Protein AF-A0A954WNV8-F1 (afdb_monomer_lite)

Sequence (172 aa):
MHAGDPATAVSLPPCATYYAPLLNPFADARVQQSAGKRLTVVLVRSASLLWALVVSTSFAVLIRHQRIVESSTRIVEGLTEIQDIADQTSLLALNATIEAARAGEAGRGFSIVASEVKELARRSNDAAAKISQLIDESPERVREGRIPAPKPENSSAASPKPWKQFRFKLRK

Structure (mmCIF, N/CA/C/O backbone):
data_AF-A0A954WNV8-F1
#
_entry.id   AF-A0A954WNV8-F1
#
loop_
_atom_site.group_PDB
_atom_site.id
_atom_site.type_symbol
_atom_site.label_atom_id
_atom_site.label_alt_id
_atom_site.label_comp_id
_atom_site.label_asym_id
_atom_site.label_entity_id
_atom_site.label_seq_id
_atom_site.pdbx_PDB_ins_code
_atom_site.Cartn_x
_atom_site.Cartn_y
_atom_site.Cartn_z
_atom_site.occupancy
_atom_site.B_iso_or_equiv
_atom_site.auth_seq_id
_atom_site.auth_comp_id
_atom_site.auth_asym_id
_atom_site.auth_atom_id
_atom_site.pdbx_PDB_model_num
ATOM 1 N N . MET A 1 1 ? 54.544 -8.701 0.290 1.00 39.47 1 MET A N 1
ATOM 2 C CA . MET A 1 1 ? 53.983 -7.834 -0.770 1.00 39.47 1 MET A CA 1
ATOM 3 C C . MET A 1 1 ? 53.203 -8.744 -1.702 1.00 39.47 1 MET A C 1
ATOM 5 O O . MET A 1 1 ? 53.810 -9.451 -2.493 1.00 39.47 1 MET A O 1
ATOM 9 N N . HIS A 1 2 ? 51.899 -8.873 -1.452 1.00 32.09 2 HIS A N 1
ATOM 10 C CA . HIS A 1 2 ? 51.043 -9.876 -2.084 1.00 32.09 2 HIS A CA 1
ATOM 11 C C . HIS A 1 2 ? 50.674 -9.480 -3.515 1.00 32.09 2 HIS A C 1
ATOM 13 O O . HIS A 1 2 ? 50.322 -8.331 -3.775 1.00 32.09 2 HIS A O 1
ATOM 19 N N . ALA A 1 3 ? 50.758 -10.465 -4.407 1.00 38.88 3 ALA A N 1
ATOM 20 C CA . ALA A 1 3 ? 50.150 -10.461 -5.726 1.00 38.88 3 ALA A CA 1
ATOM 21 C C . ALA A 1 3 ? 48.634 -10.227 -5.602 1.00 38.88 3 ALA A C 1
ATOM 23 O O . ALA A 1 3 ? 47.986 -10.855 -4.768 1.00 38.88 3 ALA A O 1
ATOM 24 N N . GLY A 1 4 ? 48.092 -9.300 -6.394 1.00 34.84 4 GLY A N 1
ATOM 25 C CA . GLY A 1 4 ? 46.653 -9.058 -6.500 1.00 34.84 4 GLY A CA 1
ATOM 26 C C . GLY A 1 4 ? 46.054 -9.925 -7.603 1.00 34.84 4 GLY A C 1
ATOM 27 O O . GLY A 1 4 ? 46.496 -9.847 -8.749 1.00 34.84 4 GLY A O 1
ATOM 28 N N . ASP A 1 5 ? 45.085 -10.755 -7.226 1.00 37.31 5 ASP A N 1
ATOM 29 C CA . ASP A 1 5 ? 44.419 -11.762 -8.054 1.00 37.31 5 ASP A CA 1
ATOM 30 C C . ASP A 1 5 ? 43.680 -11.214 -9.297 1.00 37.31 5 ASP A C 1
ATOM 32 O O . ASP A 1 5 ? 43.150 -10.097 -9.285 1.00 37.31 5 ASP A O 1
ATOM 36 N N . PRO A 1 6 ? 43.550 -12.033 -10.361 1.00 44.66 6 PRO A N 1
ATOM 37 C CA . PRO A 1 6 ? 42.786 -11.724 -11.563 1.00 44.66 6 PRO A CA 1
ATOM 38 C C . PRO A 1 6 ? 41.299 -12.071 -11.370 1.00 44.66 6 PRO A C 1
ATOM 40 O O . PRO A 1 6 ? 40.838 -13.120 -11.809 1.00 44.66 6 PRO A O 1
ATOM 43 N N . ALA A 1 7 ? 40.515 -11.212 -10.716 1.0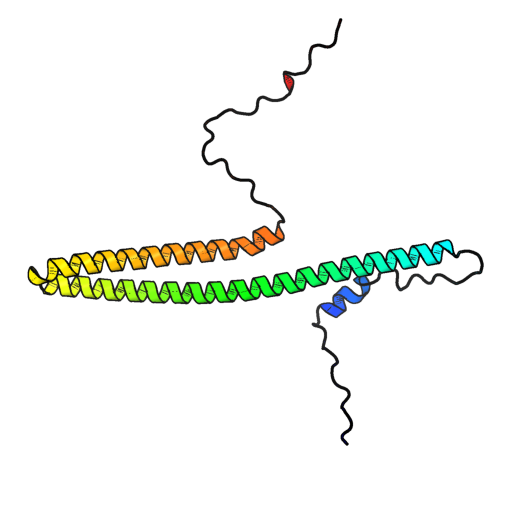0 42.69 7 ALA A N 1
ATOM 44 C CA . ALA A 1 7 ? 39.071 -11.446 -10.599 1.00 42.69 7 ALA A CA 1
ATOM 45 C C . ALA A 1 7 ? 38.262 -10.160 -10.391 1.00 42.69 7 ALA A C 1
ATOM 47 O O . ALA A 1 7 ? 37.951 -9.776 -9.273 1.00 42.69 7 ALA A O 1
ATOM 48 N N . THR A 1 8 ? 37.850 -9.523 -11.486 1.00 40.38 8 THR A N 1
ATOM 49 C CA . THR A 1 8 ? 36.568 -8.790 -11.561 1.00 40.38 8 THR A CA 1
ATOM 50 C C . THR A 1 8 ? 36.026 -8.874 -12.990 1.00 40.38 8 THR A C 1
ATOM 52 O O . THR A 1 8 ? 35.705 -7.886 -13.644 1.00 40.38 8 THR A O 1
ATOM 55 N N . ALA A 1 9 ? 35.911 -10.103 -13.500 1.00 33.03 9 ALA A N 1
ATOM 56 C CA . ALA A 1 9 ? 34.971 -10.381 -14.575 1.00 33.03 9 ALA A CA 1
ATOM 57 C C . ALA A 1 9 ? 33.564 -10.230 -13.982 1.00 33.03 9 ALA A C 1
ATOM 59 O O . ALA A 1 9 ? 33.044 -11.142 -13.342 1.00 33.03 9 ALA A O 1
ATOM 60 N N . VAL A 1 10 ? 32.972 -9.045 -14.130 1.00 40.44 10 VAL A N 1
ATOM 61 C CA . VAL A 1 10 ? 31.543 -8.844 -13.889 1.00 40.44 10 VAL A CA 1
ATOM 62 C C . VAL A 1 10 ? 30.824 -9.770 -14.863 1.00 40.44 10 VAL A C 1
ATOM 64 O O . VAL A 1 10 ? 30.774 -9.500 -16.062 1.00 40.44 10 VAL A O 1
ATOM 67 N N . SER A 1 11 ? 30.342 -10.903 -14.353 1.00 38.19 11 SER A N 1
ATOM 68 C CA . SER A 1 11 ? 29.485 -11.828 -15.084 1.00 38.19 11 SER A CA 1
ATOM 69 C C . SER A 1 11 ? 28.273 -11.047 -15.576 1.00 38.19 11 SER A C 1
ATOM 71 O O . SER A 1 11 ? 27.370 -10.724 -14.805 1.00 38.19 11 SER A O 1
ATOM 73 N N . LEU A 1 12 ? 28.285 -10.701 -16.861 1.00 46.06 12 LEU A N 1
ATOM 74 C CA . LEU A 1 12 ? 27.166 -10.062 -17.529 1.00 46.06 12 LEU A CA 1
ATOM 75 C C . LEU A 1 12 ? 25.936 -10.979 -17.411 1.00 46.06 12 LEU A C 1
ATOM 77 O O . LEU A 1 12 ? 26.072 -12.196 -17.559 1.00 46.06 12 LEU A O 1
ATOM 81 N N . PRO A 1 13 ? 24.737 -10.434 -17.142 1.00 41.72 13 PRO A N 1
ATOM 82 C CA . PRO A 1 13 ? 23.528 -11.244 -17.101 1.00 41.72 13 PRO A CA 1
ATOM 83 C C . PRO A 1 13 ? 23.330 -11.943 -18.461 1.00 41.72 13 PRO A C 1
ATOM 85 O O . PRO A 1 13 ? 23.665 -11.355 -19.491 1.00 41.72 13 PRO A O 1
ATOM 88 N N . PRO A 1 14 ? 22.763 -13.164 -18.514 1.00 47.94 14 PRO A N 1
ATOM 89 C CA . PRO A 1 14 ? 22.619 -13.956 -19.747 1.00 47.94 14 PRO A CA 1
ATOM 90 C C . PRO A 1 14 ? 21.765 -13.285 -20.840 1.00 47.94 14 PRO A C 1
ATOM 92 O O . PRO A 1 14 ? 21.731 -13.746 -21.976 1.00 47.94 14 PRO A O 1
ATOM 95 N N . CYS A 1 15 ? 21.101 -12.167 -20.532 1.00 42.84 15 CYS A N 1
ATOM 96 C CA . CYS A 1 15 ? 20.450 -11.314 -21.521 1.00 42.84 15 CYS A CA 1
ATOM 97 C C . CYS A 1 15 ? 21.425 -10.400 -22.291 1.00 42.84 15 CYS A C 1
ATOM 99 O O . CYS A 1 15 ? 21.097 -9.976 -23.394 1.00 42.84 15 CYS A O 1
ATOM 101 N N . ALA A 1 16 ? 22.625 -10.110 -21.779 1.00 41.47 16 ALA A N 1
ATOM 102 C CA . ALA A 1 16 ? 23.605 -9.233 -22.427 1.00 41.47 16 ALA A CA 1
ATOM 103 C C . ALA A 1 16 ? 24.231 -9.859 -23.688 1.00 41.47 16 ALA A C 1
ATOM 105 O O . ALA A 1 16 ? 24.503 -9.152 -24.658 1.00 41.47 16 ALA A O 1
ATOM 106 N N . THR A 1 17 ? 24.398 -11.185 -23.715 1.00 47.72 17 THR A N 1
ATOM 107 C CA . THR A 1 17 ? 24.857 -11.941 -24.895 1.00 47.72 17 THR A CA 1
ATOM 108 C C . THR A 1 17 ? 23.854 -11.896 -26.048 1.00 47.72 17 THR A C 1
ATOM 110 O O . THR A 1 17 ? 24.263 -11.967 -27.204 1.00 47.72 17 THR A O 1
ATOM 113 N N . TYR A 1 18 ? 22.562 -11.695 -25.765 1.00 49.00 18 TYR A N 1
ATOM 114 C CA . TYR A 1 18 ? 21.519 -11.574 -26.789 1.00 49.00 18 TYR A CA 1
ATOM 115 C C . TYR A 1 18 ? 21.585 -10.239 -27.559 1.00 49.00 18 TYR A C 1
ATOM 117 O O . TYR A 1 18 ? 21.236 -10.182 -28.735 1.00 49.00 18 TYR A O 1
ATOM 125 N N . TYR A 1 19 ? 22.096 -9.170 -26.937 1.00 49.12 19 TYR A N 1
ATOM 126 C CA . TYR A 1 19 ? 22.216 -7.841 -27.559 1.00 49.12 19 TYR A CA 1
ATOM 127 C C . TYR A 1 19 ? 23.583 -7.571 -28.207 1.00 49.12 19 TYR A C 1
ATOM 129 O O . TYR A 1 19 ? 23.765 -6.515 -28.812 1.00 49.12 19 TYR A O 1
ATOM 137 N N . ALA A 1 20 ? 24.541 -8.502 -28.134 1.00 50.38 20 ALA A N 1
ATOM 138 C CA . ALA A 1 20 ? 25.882 -8.315 -28.697 1.00 50.38 20 ALA A CA 1
ATOM 139 C C . ALA A 1 20 ? 25.895 -7.934 -30.201 1.00 50.38 20 ALA A C 1
ATOM 141 O O . ALA A 1 20 ? 26.626 -7.007 -30.553 1.00 50.38 20 ALA A O 1
ATOM 142 N N . PRO A 1 21 ? 25.054 -8.521 -31.084 1.00 49.44 21 PRO A N 1
ATOM 143 C CA . PRO A 1 21 ? 24.983 -8.113 -32.495 1.00 49.44 21 PRO A CA 1
ATOM 144 C C . PRO A 1 21 ? 24.333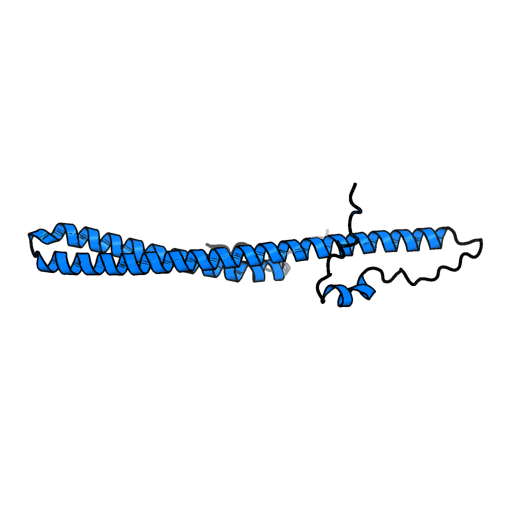 -6.733 -32.698 1.00 49.44 21 PRO A C 1
ATOM 146 O O . PRO A 1 21 ? 24.585 -6.062 -33.695 1.00 49.44 21 PRO A O 1
ATOM 149 N N . LEU A 1 22 ? 23.503 -6.293 -31.746 1.00 52.91 22 LEU A N 1
ATOM 150 C CA . LEU A 1 22 ? 22.836 -4.988 -31.756 1.00 52.91 22 LEU A CA 1
ATOM 151 C C . LEU A 1 22 ? 23.712 -3.877 -31.164 1.00 52.91 22 LEU A C 1
ATOM 153 O O . LEU A 1 22 ? 23.387 -2.705 -31.319 1.00 52.91 22 LEU A O 1
ATOM 157 N N . LEU A 1 23 ? 24.821 -4.198 -30.493 1.00 61.62 23 LEU A N 1
ATOM 158 C CA . LEU A 1 23 ? 25.666 -3.185 -29.859 1.00 61.62 23 LEU A CA 1
ATOM 159 C C . LEU A 1 23 ? 26.478 -2.362 -30.868 1.00 61.62 23 LEU A C 1
ATOM 161 O O . LEU A 1 23 ? 26.760 -1.198 -30.595 1.00 61.62 23 LEU A O 1
ATOM 165 N N . ASN A 1 24 ? 26.848 -2.932 -32.023 1.00 59.16 24 ASN A N 1
ATOM 166 C CA . ASN A 1 24 ? 27.527 -2.199 -33.095 1.00 59.16 24 ASN A CA 1
ATOM 167 C C . ASN A 1 24 ? 27.346 -2.883 -34.471 1.00 59.16 24 ASN A C 1
ATOM 169 O O . ASN A 1 24 ? 28.239 -3.607 -34.916 1.00 59.16 24 ASN A O 1
ATOM 173 N N . PRO A 1 25 ? 26.239 -2.626 -35.194 1.00 63.56 25 PRO A N 1
ATOM 174 C CA . PRO A 1 25 ? 25.981 -3.207 -36.517 1.00 63.56 25 PRO A CA 1
ATOM 175 C C . PRO A 1 25 ? 26.979 -2.732 -37.590 1.00 63.56 25 PRO A C 1
ATOM 177 O O . PRO A 1 25 ? 27.027 -3.285 -38.684 1.00 63.56 25 PRO A O 1
ATOM 180 N N . PHE A 1 26 ? 27.796 -1.720 -37.278 1.00 62.84 26 PHE A N 1
ATOM 181 C CA . PHE A 1 26 ? 28.846 -1.192 -38.147 1.00 62.84 26 PHE A CA 1
ATOM 182 C C . PHE A 1 26 ? 30.246 -1.732 -37.804 1.00 62.84 26 PHE A C 1
ATOM 184 O O . PHE A 1 26 ? 31.207 -1.357 -38.473 1.00 62.84 26 PHE A O 1
ATOM 191 N N . ALA A 1 27 ? 30.390 -2.598 -36.789 1.00 61.25 27 ALA A N 1
ATOM 192 C CA . ALA A 1 27 ? 31.684 -3.174 -36.398 1.00 61.25 27 ALA A CA 1
ATOM 193 C C . ALA A 1 27 ? 32.307 -4.033 -37.511 1.00 61.25 27 ALA A C 1
ATOM 195 O O . ALA A 1 27 ? 33.512 -3.961 -37.739 1.00 61.25 27 ALA A O 1
ATOM 196 N N . ASP A 1 28 ? 31.473 -4.795 -38.224 1.00 55.59 28 ASP A N 1
ATOM 197 C CA . ASP A 1 28 ? 31.882 -5.702 -39.305 1.00 55.59 28 ASP A CA 1
ATOM 198 C C . ASP A 1 28 ? 31.940 -5.036 -40.683 1.00 55.59 28 ASP A C 1
ATOM 200 O O . ASP A 1 28 ? 32.248 -5.691 -41.685 1.00 55.59 28 ASP A O 1
ATOM 204 N N . ALA A 1 29 ? 31.684 -3.725 -40.765 1.00 57.00 29 ALA A N 1
ATOM 205 C CA . ALA A 1 29 ? 31.914 -2.979 -41.990 1.00 57.00 29 ALA A CA 1
ATOM 206 C C . ALA A 1 29 ? 33.428 -2.947 -42.259 1.00 57.00 29 ALA A C 1
ATOM 208 O O . ALA A 1 29 ? 34.129 -2.024 -41.842 1.00 57.00 29 ALA A O 1
ATOM 209 N N . ARG A 1 30 ? 33.950 -3.970 -42.953 1.00 53.62 30 ARG A N 1
ATOM 210 C CA . ARG A 1 30 ? 35.327 -4.018 -43.458 1.00 53.62 30 ARG A CA 1
ATOM 211 C C . ARG A 1 30 ? 35.510 -2.900 -44.480 1.00 53.62 30 ARG A C 1
ATOM 213 O O . ARG A 1 30 ? 35.430 -3.110 -45.688 1.00 53.62 30 ARG A O 1
ATOM 220 N N . VAL A 1 31 ? 35.743 -1.682 -44.003 1.00 55.47 31 VAL A N 1
ATOM 221 C CA . VAL A 1 31 ? 36.168 -0.568 -44.845 1.00 55.47 31 VAL A CA 1
ATOM 222 C C . VAL A 1 31 ? 37.626 -0.839 -45.205 1.00 55.47 31 VAL A C 1
ATOM 224 O O . VAL A 1 31 ? 38.546 -0.436 -44.498 1.00 55.47 31 VAL A O 1
ATOM 227 N N . GLN A 1 32 ? 37.830 -1.592 -46.288 1.00 51.31 32 GLN A N 1
ATOM 228 C CA . GLN A 1 32 ? 39.144 -1.844 -46.869 1.00 51.31 32 GLN A CA 1
ATOM 229 C C . GLN A 1 32 ? 39.804 -0.487 -47.162 1.00 51.31 32 GLN A C 1
ATOM 231 O O . GLN A 1 32 ? 39.277 0.327 -47.925 1.00 51.31 32 GLN A O 1
ATOM 236 N N . GLN A 1 33 ? 40.941 -0.224 -46.520 1.00 52.22 33 GLN A N 1
ATOM 237 C CA . GLN A 1 33 ? 41.688 1.030 -46.598 1.00 52.22 33 GLN A CA 1
ATOM 238 C C . GLN A 1 33 ? 42.402 1.161 -47.956 1.00 52.22 33 GLN A C 1
ATOM 240 O O . GLN A 1 33 ? 43.622 1.107 -48.048 1.00 52.22 33 GLN A O 1
ATOM 245 N N . SER A 1 34 ? 41.646 1.322 -49.042 1.00 51.16 34 SER A N 1
ATOM 246 C CA . SER A 1 34 ? 42.187 1.744 -50.336 1.00 51.16 34 SER A CA 1
ATOM 247 C C . SER A 1 34 ? 42.378 3.265 -50.328 1.00 51.16 34 SER A C 1
ATOM 249 O O . SER A 1 34 ? 41.430 4.010 -50.046 1.00 51.16 34 SER A O 1
ATOM 251 N N . ALA A 1 35 ? 43.600 3.723 -50.611 1.00 54.16 35 ALA A N 1
ATOM 252 C CA . ALA A 1 35 ? 43.996 5.130 -50.639 1.00 54.16 35 ALA A CA 1
ATOM 253 C C . ALA A 1 35 ? 43.066 5.956 -51.551 1.00 54.16 35 ALA A C 1
ATOM 255 O O . ALA A 1 35 ? 43.137 5.867 -52.770 1.00 54.16 35 ALA A O 1
ATOM 256 N N . GLY A 1 36 ? 42.150 6.727 -50.954 1.00 56.91 36 GLY A N 1
ATOM 257 C CA . GLY A 1 36 ? 41.226 7.595 -51.697 1.00 56.91 36 GLY A CA 1
ATOM 258 C C . GLY A 1 36 ? 39.897 7.900 -51.002 1.00 56.91 36 GLY A C 1
ATOM 259 O O . GLY A 1 36 ? 39.275 8.910 -51.307 1.00 56.91 36 GLY A O 1
ATOM 260 N N . LYS A 1 37 ? 39.459 7.096 -50.022 1.00 64.19 37 LYS A N 1
ATOM 261 C CA . LYS A 1 37 ? 38.135 7.266 -49.385 1.00 64.19 37 LYS A CA 1
ATOM 262 C C . LYS A 1 37 ? 38.219 7.655 -47.902 1.00 64.19 37 LYS A C 1
ATOM 264 O O . LYS A 1 37 ? 37.704 6.968 -47.027 1.00 64.19 37 LYS A O 1
ATOM 269 N N . ARG A 1 38 ? 38.864 8.790 -47.595 1.00 69.06 38 ARG A N 1
ATOM 270 C CA . ARG A 1 38 ? 38.896 9.351 -46.222 1.00 69.06 38 ARG A CA 1
ATOM 271 C C . ARG A 1 38 ? 37.491 9.678 -45.696 1.00 69.06 38 ARG A C 1
ATOM 273 O O . ARG A 1 38 ? 37.211 9.453 -44.524 1.00 69.06 38 ARG A O 1
ATOM 280 N N . LEU A 1 39 ? 36.601 10.140 -46.576 1.00 74.75 39 LEU A N 1
ATOM 281 C CA . LEU A 1 39 ? 35.227 10.505 -46.224 1.00 74.75 39 LEU A CA 1
ATOM 282 C C . LEU A 1 39 ? 34.405 9.301 -45.734 1.00 74.75 39 LEU A C 1
ATOM 284 O O . LEU A 1 39 ? 33.687 9.421 -44.748 1.00 74.75 39 LEU A O 1
ATOM 288 N N . THR A 1 40 ? 34.543 8.125 -46.359 1.00 74.19 40 THR A N 1
ATOM 289 C CA . THR A 1 40 ? 33.763 6.937 -45.962 1.00 74.19 40 THR A CA 1
ATOM 290 C C . THR A 1 40 ? 34.177 6.416 -44.591 1.00 74.19 40 THR A C 1
ATOM 292 O O . THR A 1 40 ? 33.322 6.017 -43.811 1.00 74.19 40 THR A O 1
ATOM 295 N N . VAL A 1 41 ? 35.471 6.471 -44.259 1.00 76.81 41 VAL A N 1
ATOM 296 C CA . VAL A 1 41 ? 35.966 6.093 -42.926 1.00 76.81 41 VAL A CA 1
ATOM 297 C C . VAL A 1 41 ? 35.415 7.036 -41.852 1.00 76.81 41 VAL A C 1
ATOM 299 O O . VAL A 1 41 ? 34.974 6.572 -40.804 1.00 76.81 41 VAL A O 1
ATOM 302 N N . VAL A 1 42 ? 35.395 8.349 -42.113 1.00 81.62 42 VAL A N 1
ATOM 303 C CA . VAL A 1 42 ? 34.849 9.344 -41.172 1.00 81.62 42 VAL A CA 1
ATOM 304 C C . VAL A 1 42 ? 33.354 9.124 -40.935 1.00 81.62 42 VAL A C 1
ATOM 306 O O . VAL A 1 42 ? 32.929 9.110 -39.783 1.00 81.62 42 VAL A O 1
ATOM 309 N N . LEU A 1 43 ? 32.577 8.894 -41.998 1.00 82.00 43 LEU A N 1
ATOM 310 C CA . LEU A 1 43 ? 31.132 8.664 -41.907 1.00 82.00 43 LEU A CA 1
ATOM 311 C C . LEU A 1 43 ? 30.776 7.366 -41.168 1.00 82.00 43 LEU A C 1
ATOM 313 O O . LEU A 1 43 ? 29.858 7.355 -40.353 1.00 82.00 43 LEU A O 1
ATOM 317 N N . VAL A 1 44 ? 31.510 6.276 -41.410 1.00 82.38 44 VAL A N 1
ATOM 318 C CA . VAL A 1 44 ? 31.273 5.007 -40.701 1.00 82.38 44 VAL A CA 1
ATOM 319 C C . VAL A 1 44 ? 31.625 5.146 -39.218 1.00 82.38 44 VAL A C 1
ATOM 321 O O . VAL A 1 44 ? 30.853 4.713 -38.368 1.00 82.38 44 VAL A O 1
ATOM 324 N N . ARG A 1 45 ? 32.737 5.817 -38.876 1.00 83.38 45 ARG A N 1
ATOM 325 C CA . ARG A 1 45 ? 33.108 6.041 -37.468 1.00 83.38 45 ARG A CA 1
ATOM 326 C C . ARG A 1 45 ? 32.120 6.940 -36.733 1.00 83.38 45 ARG A C 1
ATOM 328 O O . ARG A 1 45 ? 31.797 6.641 -35.586 1.00 83.38 45 ARG A O 1
ATOM 335 N N . SER A 1 46 ? 31.641 8.020 -37.351 1.00 84.31 46 SER A N 1
ATOM 336 C CA . SER A 1 46 ? 30.635 8.880 -36.716 1.00 84.31 46 SER A CA 1
ATOM 337 C C . SER A 1 46 ? 29.316 8.131 -36.505 1.00 84.31 46 SER A C 1
ATOM 339 O O . SER A 1 46 ? 28.748 8.223 -35.420 1.00 84.31 46 SER A O 1
ATOM 341 N N . ALA A 1 47 ? 28.882 7.310 -37.468 1.00 84.38 47 ALA A N 1
ATOM 342 C CA . ALA A 1 47 ? 27.719 6.436 -37.312 1.00 84.38 47 ALA A CA 1
ATOM 343 C C . ALA A 1 47 ? 27.891 5.422 -36.165 1.00 84.38 47 ALA A C 1
ATOM 345 O O . ALA A 1 47 ? 26.986 5.279 -35.343 1.00 84.38 47 ALA A O 1
ATOM 346 N N . SER A 1 48 ? 29.060 4.778 -36.043 1.00 84.00 48 SER A N 1
ATOM 347 C CA . SER A 1 48 ? 29.358 3.877 -34.918 1.00 84.00 48 SER A CA 1
ATOM 348 C C . SER A 1 48 ? 29.316 4.590 -33.561 1.00 84.00 48 SER A C 1
ATOM 350 O O . SER A 1 48 ? 28.814 4.022 -32.594 1.00 84.00 48 SER A O 1
ATOM 352 N N . LEU A 1 49 ? 29.814 5.830 -33.470 1.00 85.12 49 LEU A N 1
ATOM 353 C CA . LEU A 1 49 ? 29.786 6.609 -32.224 1.00 85.12 49 LEU A CA 1
ATOM 354 C C . LEU A 1 49 ? 28.362 7.016 -31.832 1.00 85.12 49 LEU A C 1
ATOM 356 O O . LEU A 1 49 ? 27.988 6.895 -30.666 1.00 85.12 49 LEU A O 1
ATOM 360 N N . LEU A 1 50 ? 27.558 7.461 -32.802 1.00 87.75 50 LEU A N 1
ATOM 361 C CA . LEU A 1 50 ? 26.150 7.788 -32.577 1.00 87.75 50 LEU A CA 1
ATOM 362 C C . LEU A 1 50 ? 25.366 6.554 -32.125 1.00 87.75 50 LEU A C 1
ATOM 364 O O . LEU A 1 50 ? 24.599 6.629 -31.169 1.00 87.75 50 LEU A O 1
ATOM 368 N N . TRP A 1 51 ? 25.611 5.406 -32.757 1.00 85.88 51 TRP A N 1
ATOM 369 C CA . TRP A 1 51 ? 25.003 4.142 -32.360 1.00 85.88 51 TRP A CA 1
ATOM 370 C C . TRP A 1 51 ? 25.379 3.746 -30.926 1.00 85.88 51 TRP A C 1
ATOM 372 O O . TRP A 1 51 ? 24.502 3.452 -30.113 1.00 85.88 51 TRP A O 1
ATOM 382 N N . ALA A 1 52 ? 26.668 3.811 -30.579 1.00 82.88 52 ALA A N 1
ATOM 383 C CA . ALA A 1 52 ? 27.142 3.514 -29.229 1.00 82.88 52 ALA A CA 1
ATOM 384 C C . ALA A 1 52 ? 26.488 4.422 -28.169 1.00 82.88 52 ALA A C 1
ATOM 386 O O . ALA A 1 52 ? 26.114 3.951 -27.093 1.00 82.88 52 ALA A O 1
ATOM 387 N N . LEU A 1 53 ? 26.287 5.708 -28.480 1.00 86.31 53 LEU A N 1
ATOM 388 C CA . LEU A 1 53 ? 25.591 6.652 -27.601 1.00 86.31 53 LEU A CA 1
ATOM 389 C C . LEU A 1 53 ? 24.113 6.265 -27.390 1.00 86.31 53 LEU A C 1
ATOM 391 O O . LEU A 1 53 ? 23.610 6.304 -26.263 1.00 86.31 53 LEU A O 1
ATOM 395 N N . VAL A 1 54 ? 23.419 5.858 -28.457 1.00 87.19 54 VAL A N 1
ATOM 396 C CA . VAL A 1 54 ? 22.012 5.423 -28.399 1.00 87.19 54 VAL A CA 1
ATOM 397 C C . VAL A 1 54 ? 21.859 4.162 -27.548 1.00 87.19 54 VAL A C 1
ATOM 399 O O . VAL A 1 54 ? 20.986 4.103 -26.680 1.00 87.19 54 VAL A O 1
ATOM 402 N N . VAL A 1 55 ? 22.733 3.170 -27.728 1.00 85.44 55 VAL A N 1
ATOM 403 C CA . VAL A 1 55 ? 22.691 1.939 -26.924 1.00 85.44 55 VAL A CA 1
ATOM 404 C C . VAL A 1 55 ? 23.018 2.228 -25.456 1.00 85.44 55 VAL A C 1
ATOM 406 O O . VAL A 1 55 ? 22.328 1.732 -24.565 1.00 85.44 55 VAL A O 1
ATOM 409 N N . SER A 1 56 ? 24.007 3.088 -25.190 1.00 84.62 56 SER A N 1
ATOM 410 C CA . SER A 1 56 ? 24.399 3.482 -23.829 1.00 84.62 56 SER A CA 1
ATOM 411 C C . SER A 1 56 ? 23.251 4.142 -23.056 1.00 84.62 56 SER A C 1
ATOM 413 O O . SER A 1 56 ? 22.933 3.748 -21.931 1.00 84.62 56 SER A O 1
ATOM 415 N N . THR A 1 57 ? 22.560 5.101 -23.677 1.00 83.00 57 THR A N 1
ATOM 416 C CA . THR A 1 57 ? 21.420 5.781 -23.042 1.00 83.00 57 THR A CA 1
ATOM 417 C C . THR A 1 57 ? 20.234 4.839 -22.829 1.00 83.00 57 THR A C 1
ATOM 419 O O . THR A 1 57 ? 19.616 4.870 -21.763 1.00 83.00 57 THR A O 1
ATOM 422 N N . SER A 1 58 ? 19.965 3.948 -23.785 1.00 81.44 58 SER A N 1
ATOM 423 C CA . SER A 1 58 ? 18.913 2.929 -23.674 1.00 81.44 58 SER A CA 1
ATOM 424 C C . SER A 1 58 ? 19.168 1.974 -22.504 1.00 81.44 58 SER A C 1
ATOM 426 O O . SER A 1 58 ? 18.278 1.726 -21.688 1.00 81.44 58 SER A O 1
ATOM 428 N N . PHE A 1 59 ? 20.406 1.500 -22.351 1.00 82.44 59 PHE A N 1
ATOM 429 C CA . PHE A 1 59 ? 20.797 0.635 -21.238 1.00 82.44 59 PHE A CA 1
ATOM 430 C C . PHE A 1 59 ? 20.675 1.347 -19.879 1.00 82.44 59 PHE A C 1
ATOM 432 O O . PHE A 1 59 ? 20.170 0.776 -18.911 1.00 82.44 59 PHE A O 1
ATOM 439 N N . ALA A 1 60 ? 21.043 2.631 -19.810 1.00 80.69 60 ALA A N 1
ATOM 440 C CA . ALA A 1 60 ? 20.888 3.438 -18.599 1.00 80.69 60 ALA A CA 1
ATOM 441 C C . ALA A 1 60 ? 19.416 3.655 -18.190 1.00 80.69 60 ALA A C 1
ATOM 443 O O . ALA A 1 60 ? 19.113 3.799 -17.002 1.00 80.69 60 ALA A O 1
ATOM 444 N N . VAL A 1 61 ? 18.482 3.699 -19.146 1.00 82.38 61 VAL A N 1
ATOM 445 C CA . VAL A 1 61 ? 17.037 3.747 -18.859 1.00 82.38 61 VAL A CA 1
ATOM 446 C C . VAL A 1 61 ? 16.550 2.409 -18.301 1.00 82.38 61 VAL A C 1
ATOM 448 O O . VAL A 1 61 ? 15.851 2.408 -17.289 1.00 82.38 61 VAL A O 1
ATOM 451 N N . LEU A 1 62 ? 16.977 1.282 -18.878 1.00 81.00 62 LEU A N 1
ATOM 452 C CA . LEU A 1 62 ? 16.606 -0.055 -18.399 1.00 81.00 62 LEU A CA 1
ATOM 453 C C . LEU A 1 62 ? 17.039 -0.299 -16.947 1.00 81.00 62 LEU A C 1
ATOM 455 O O . LEU A 1 62 ? 16.231 -0.739 -16.131 1.00 81.00 62 LEU A O 1
ATOM 459 N N . ILE A 1 63 ? 18.278 0.059 -16.592 1.00 84.19 63 ILE A N 1
ATOM 460 C CA . ILE A 1 63 ? 18.771 -0.076 -15.210 1.00 84.19 63 ILE A CA 1
ATOM 461 C C . ILE A 1 63 ? 17.955 0.791 -14.242 1.00 84.19 63 ILE A C 1
ATOM 463 O O . ILE A 1 63 ? 17.643 0.369 -13.128 1.00 84.19 63 ILE A O 1
ATOM 467 N N . ARG A 1 64 ? 17.595 2.019 -14.639 1.00 81.62 64 ARG A N 1
ATOM 468 C CA . ARG A 1 64 ? 16.756 2.894 -13.801 1.00 81.62 64 ARG A CA 1
ATOM 469 C C . ARG A 1 64 ? 15.355 2.326 -13.615 1.00 81.62 64 ARG A C 1
ATOM 471 O O . ARG A 1 64 ? 14.854 2.348 -12.497 1.00 81.62 64 ARG A O 1
ATOM 478 N N . HIS A 1 65 ? 14.760 1.777 -14.670 1.00 82.94 65 HIS A N 1
ATOM 479 C CA . HIS A 1 65 ? 13.454 1.131 -14.594 1.00 82.94 65 HIS A CA 1
ATOM 480 C C . HIS A 1 65 ? 13.464 -0.051 -13.615 1.00 82.94 65 HIS A C 1
ATOM 482 O O . HIS A 1 65 ? 12.546 -0.181 -12.812 1.00 82.94 65 HIS A O 1
ATOM 488 N N . GLN A 1 66 ? 14.517 -0.877 -13.622 1.00 82.88 66 GLN A N 1
ATOM 489 C CA . GLN A 1 66 ? 14.650 -1.972 -12.654 1.00 82.88 66 GLN A CA 1
ATOM 490 C C . GLN A 1 66 ? 14.659 -1.473 -11.204 1.00 82.88 66 GLN A C 1
ATOM 492 O O . GLN A 1 66 ? 13.937 -2.022 -10.377 1.00 82.88 66 GLN A O 1
ATOM 497 N N . ARG A 1 67 ? 15.395 -0.393 -10.906 1.00 85.50 67 ARG A N 1
ATOM 498 C CA . ARG A 1 67 ? 15.397 0.200 -9.557 1.00 85.50 67 ARG A CA 1
ATOM 499 C C . ARG A 1 67 ? 14.034 0.746 -9.142 1.00 85.50 67 ARG A C 1
ATOM 501 O O . ARG A 1 67 ? 13.673 0.630 -7.976 1.00 85.50 67 ARG A O 1
ATOM 508 N N . ILE A 1 68 ? 13.285 1.332 -10.079 1.00 87.00 68 ILE A N 1
ATOM 509 C CA . ILE A 1 68 ? 11.921 1.807 -9.813 1.00 87.00 68 ILE A CA 1
ATOM 510 C C . ILE A 1 68 ? 11.031 0.621 -9.443 1.00 87.00 68 ILE A C 1
ATOM 512 O O . ILE A 1 68 ? 10.417 0.659 -8.385 1.00 87.00 68 ILE A O 1
ATOM 516 N N . VAL A 1 69 ? 11.031 -0.453 -10.238 1.00 86.31 69 VAL A N 1
ATOM 517 C CA . VAL A 1 69 ? 10.228 -1.662 -9.966 1.00 86.31 69 VAL A CA 1
ATOM 518 C C . VAL A 1 69 ? 10.573 -2.280 -8.608 1.00 86.31 69 VAL A C 1
ATOM 520 O O . VAL A 1 69 ? 9.677 -2.601 -7.828 1.00 86.31 69 VAL A O 1
ATOM 523 N N . GLU A 1 70 ? 11.861 -2.403 -8.291 1.00 88.88 70 GLU A N 1
ATOM 524 C CA . GLU A 1 70 ? 12.315 -2.917 -6.995 1.00 88.88 70 GLU A CA 1
ATOM 525 C C . GLU A 1 70 ? 11.839 -2.025 -5.836 1.00 88.88 70 GLU A C 1
ATOM 527 O O . GLU A 1 70 ? 11.319 -2.519 -4.837 1.00 88.88 70 GLU A O 1
ATOM 532 N N . SER A 1 71 ? 11.952 -0.700 -5.983 1.00 90.31 71 SER A N 1
ATOM 533 C CA . SER A 1 71 ? 11.467 0.246 -4.974 1.00 90.31 71 SER A CA 1
ATOM 534 C C . SER A 1 71 ? 9.946 0.207 -4.814 1.00 90.31 71 SER A C 1
ATOM 536 O O . SER A 1 71 ? 9.457 0.228 -3.690 1.00 90.31 71 SER A O 1
ATOM 538 N N . SER A 1 72 ? 9.202 0.078 -5.914 1.00 91.19 72 SER A N 1
ATOM 539 C CA . SER A 1 72 ? 7.745 -0.049 -5.915 1.00 91.19 72 SER A CA 1
ATOM 540 C C . SER A 1 72 ? 7.297 -1.304 -5.177 1.00 91.19 72 SER A C 1
ATOM 542 O O . SER A 1 72 ? 6.373 -1.228 -4.377 1.00 91.19 72 SER A O 1
ATOM 544 N N . THR A 1 73 ? 7.999 -2.423 -5.373 1.00 90.62 73 THR A N 1
ATOM 545 C CA . THR A 1 73 ? 7.710 -3.686 -4.677 1.00 90.62 73 THR A CA 1
ATOM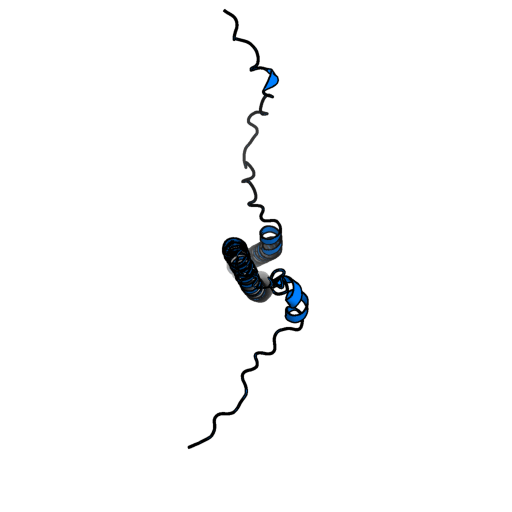 546 C C . THR A 1 73 ? 7.834 -3.520 -3.161 1.00 90.62 73 THR A C 1
ATOM 548 O O . THR A 1 73 ? 6.913 -3.867 -2.431 1.00 90.62 73 THR A O 1
ATOM 551 N N . ARG A 1 74 ? 8.912 -2.881 -2.685 1.00 93.44 74 ARG A N 1
ATOM 552 C CA . ARG A 1 74 ? 9.091 -2.588 -1.250 1.00 93.44 74 ARG A CA 1
ATOM 553 C C . ARG A 1 74 ? 8.010 -1.669 -0.689 1.00 93.44 74 ARG A C 1
ATOM 555 O O . ARG A 1 74 ? 7.621 -1.806 0.465 1.00 93.44 74 ARG A O 1
ATOM 562 N N . ILE A 1 75 ? 7.534 -0.709 -1.485 1.00 93.94 75 ILE A N 1
ATOM 563 C CA . ILE A 1 75 ? 6.430 0.156 -1.058 1.00 93.94 75 ILE A CA 1
ATOM 564 C C . ILE A 1 75 ? 5.150 -0.674 -0.904 1.00 93.94 75 ILE A C 1
ATOM 566 O O . ILE A 1 75 ? 4.465 -0.515 0.098 1.00 93.94 75 ILE A O 1
ATOM 570 N N . VAL A 1 76 ? 4.846 -1.579 -1.840 1.00 94.00 76 VAL A N 1
ATOM 571 C CA . VAL A 1 76 ? 3.673 -2.471 -1.752 1.00 94.00 76 VAL A CA 1
ATOM 572 C C . VAL A 1 76 ? 3.752 -3.396 -0.532 1.00 94.00 76 VAL A C 1
ATOM 574 O O . VAL A 1 76 ? 2.756 -3.567 0.172 1.00 94.00 76 VAL A O 1
ATOM 577 N N . GLU A 1 77 ? 4.934 -3.931 -0.221 1.00 95.06 77 GLU A N 1
ATOM 578 C CA . GLU A 1 77 ? 5.167 -4.694 1.014 1.00 95.06 77 GLU A CA 1
ATOM 579 C C . GLU A 1 77 ? 4.841 -3.851 2.259 1.00 95.06 77 GLU A C 1
ATOM 581 O O . GLU A 1 77 ? 4.066 -4.283 3.111 1.00 95.06 77 GLU A O 1
ATOM 586 N N . GLY A 1 78 ? 5.336 -2.611 2.329 1.00 95.69 78 GLY A N 1
ATOM 587 C CA . GLY A 1 78 ? 5.028 -1.699 3.437 1.00 95.69 78 GLY A CA 1
ATOM 588 C C . GLY A 1 78 ? 3.548 -1.301 3.523 1.00 95.69 78 GLY A C 1
ATOM 589 O O . GLY A 1 78 ? 3.009 -1.152 4.616 1.00 95.69 78 GLY A O 1
ATOM 590 N N . LEU A 1 79 ? 2.854 -1.160 2.389 1.00 96.00 79 LEU A N 1
ATOM 591 C CA . LEU A 1 79 ? 1.405 -0.919 2.377 1.00 96.00 79 LEU A CA 1
ATOM 592 C C . LEU A 1 79 ? 0.620 -2.113 2.924 1.00 96.00 79 LEU A C 1
ATOM 594 O O . LEU A 1 79 ? -0.398 -1.910 3.583 1.00 96.00 79 LEU A O 1
ATOM 598 N N . THR A 1 80 ? 1.101 -3.332 2.681 1.00 95.50 80 THR A N 1
ATOM 599 C CA . THR A 1 80 ? 0.504 -4.553 3.238 1.00 95.50 80 THR A CA 1
ATOM 600 C C . THR A 1 80 ? 0.633 -4.565 4.762 1.00 95.50 80 THR A C 1
ATOM 602 O O . THR A 1 80 ? -0.352 -4.790 5.455 1.00 95.50 80 THR A O 1
ATOM 605 N N . GLU A 1 81 ? 1.801 -4.205 5.300 1.00 97.69 81 GLU A N 1
ATOM 606 C CA . GLU A 1 81 ? 1.991 -4.070 6.752 1.00 97.69 81 GLU A CA 1
ATOM 607 C C . GLU A 1 81 ? 1.068 -2.998 7.364 1.00 97.69 81 GLU A C 1
ATOM 609 O O . GLU A 1 81 ? 0.479 -3.205 8.425 1.00 97.69 81 GLU A O 1
ATOM 614 N N . ILE A 1 82 ? 0.879 -1.859 6.685 1.00 96.75 82 ILE A N 1
ATOM 615 C CA . ILE A 1 82 ? -0.054 -0.808 7.130 1.00 96.75 82 ILE A CA 1
ATOM 616 C C . ILE A 1 82 ? -1.498 -1.323 7.174 1.00 96.75 82 ILE A C 1
ATOM 618 O O . ILE A 1 82 ? -2.224 -1.017 8.123 1.00 96.75 82 ILE A O 1
ATOM 622 N N . GLN A 1 83 ? -1.910 -2.089 6.162 1.00 96.88 83 GLN A N 1
ATOM 623 C CA . GLN A 1 83 ? -3.229 -2.714 6.102 1.00 96.88 83 GLN A CA 1
ATOM 624 C C . GLN A 1 83 ? -3.426 -3.684 7.278 1.00 96.88 83 GLN A C 1
ATOM 626 O O . GLN A 1 83 ? -4.433 -3.606 7.981 1.00 96.88 83 GLN A O 1
ATOM 631 N N . ASP A 1 84 ? -2.428 -4.524 7.560 1.00 97.31 84 ASP A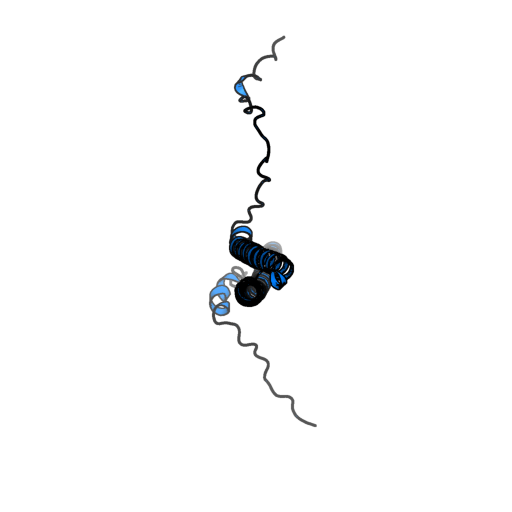 N 1
ATOM 632 C CA . ASP A 1 84 ? -2.460 -5.464 8.684 1.00 97.31 84 ASP A CA 1
ATOM 633 C C . ASP A 1 84 ? -2.578 -4.734 10.034 1.00 97.31 84 ASP A C 1
ATOM 635 O O . ASP A 1 84 ? -3.378 -5.119 10.892 1.00 97.31 84 ASP A O 1
ATOM 639 N N . ILE A 1 85 ? -1.825 -3.645 10.232 1.00 97.50 85 ILE A N 1
ATOM 640 C CA . ILE A 1 85 ? -1.900 -2.815 11.448 1.00 97.50 85 ILE A CA 1
ATOM 641 C C . ILE A 1 85 ? -3.286 -2.183 11.594 1.00 97.50 85 ILE A C 1
ATOM 643 O O . ILE A 1 85 ? -3.841 -2.130 12.697 1.00 97.50 85 ILE A O 1
ATOM 647 N N . ALA A 1 86 ? -3.859 -1.682 10.505 1.00 97.62 86 ALA A N 1
ATOM 648 C CA . ALA A 1 86 ? -5.182 -1.081 10.523 1.00 97.62 86 ALA A CA 1
ATOM 649 C C . ALA A 1 86 ? -6.275 -2.129 10.797 1.00 97.62 86 ALA A C 1
ATOM 651 O O . ALA A 1 86 ? -7.160 -1.872 11.614 1.00 97.62 86 ALA A O 1
ATOM 652 N N . ASP A 1 87 ? -6.174 -3.341 10.253 1.00 97.62 87 ASP A N 1
ATOM 653 C CA . ASP A 1 87 ? -7.083 -4.444 10.583 1.00 97.62 87 ASP A CA 1
ATOM 654 C C . ASP A 1 87 ? -6.974 -4.860 12.058 1.00 97.62 87 ASP A C 1
ATOM 656 O O . ASP A 1 87 ? -7.991 -4.984 12.749 1.00 97.62 87 ASP A O 1
ATOM 660 N N . GLN A 1 88 ? -5.757 -4.971 12.595 1.00 98.19 88 GLN A N 1
ATOM 661 C CA . GLN A 1 88 ? -5.534 -5.204 14.028 1.00 98.19 88 GLN A CA 1
ATOM 662 C C . GLN A 1 88 ? -6.121 -4.078 14.889 1.00 98.19 88 GLN A C 1
ATOM 664 O O . GLN A 1 88 ? -6.763 -4.339 15.909 1.00 98.19 88 GLN A O 1
ATOM 669 N N . THR A 1 89 ? -5.962 -2.823 14.467 1.00 97.81 89 THR A N 1
ATOM 670 C CA . THR A 1 89 ? -6.529 -1.651 15.152 1.00 97.81 89 THR A CA 1
ATOM 671 C C . THR A 1 89 ? -8.058 -1.673 15.121 1.00 97.81 89 THR A C 1
ATOM 673 O O . THR A 1 89 ? -8.703 -1.385 16.128 1.00 97.81 89 THR A O 1
ATOM 676 N N . SER A 1 90 ? -8.654 -2.074 13.996 1.00 97.00 90 SER A N 1
ATOM 677 C CA . SER A 1 90 ? -10.102 -2.247 13.840 1.00 97.00 90 SER A CA 1
ATOM 678 C C . SER A 1 90 ? -10.646 -3.340 14.768 1.00 97.00 90 SER A C 1
ATOM 680 O O . SER A 1 90 ? -11.688 -3.157 15.404 1.00 97.00 90 SER A O 1
ATOM 682 N N . LEU A 1 91 ? -9.917 -4.450 14.921 1.00 97.12 91 LEU A N 1
ATOM 683 C CA . LEU A 1 91 ? -10.255 -5.523 15.861 1.00 97.12 91 LEU A CA 1
ATOM 684 C C . LEU A 1 91 ? -10.115 -5.085 17.327 1.00 97.12 91 LEU A C 1
ATOM 686 O O . LEU A 1 91 ? -10.991 -5.376 18.143 1.00 97.12 91 LEU A O 1
ATOM 690 N N . LEU A 1 92 ? -9.059 -4.345 17.671 1.00 97.06 92 LEU A N 1
ATOM 691 C CA . LEU A 1 92 ? -8.894 -3.757 19.005 1.00 97.06 92 LEU A CA 1
ATOM 692 C C . LEU A 1 92 ? -10.038 -2.790 19.334 1.00 97.06 92 LEU A C 1
ATOM 694 O O . LEU A 1 92 ? -10.602 -2.845 20.429 1.00 97.06 92 LEU A O 1
ATOM 698 N N . ALA A 1 93 ? -10.422 -1.949 18.374 1.00 97.25 93 ALA A N 1
ATOM 699 C CA . ALA A 1 93 ? -11.551 -1.039 18.505 1.00 97.25 93 ALA A CA 1
ATOM 700 C C . ALA A 1 93 ? -12.876 -1.792 18.684 1.00 97.25 93 ALA A C 1
ATOM 702 O O . ALA A 1 93 ? -13.674 -1.431 19.545 1.00 97.25 93 ALA A O 1
ATOM 703 N N . LEU A 1 94 ? -13.090 -2.882 17.942 1.00 95.25 94 LEU A N 1
ATOM 704 C CA . LEU A 1 94 ? -14.258 -3.746 18.115 1.00 95.25 94 LEU A CA 1
ATOM 705 C C . LEU A 1 94 ? -14.332 -4.330 19.533 1.00 95.25 94 LEU A C 1
ATOM 707 O O . LEU A 1 94 ? -15.392 -4.285 20.157 1.00 95.25 94 LEU A O 1
ATOM 711 N N . ASN A 1 95 ? -13.213 -4.830 20.062 1.00 96.25 95 ASN A N 1
ATOM 712 C CA . ASN A 1 95 ? -13.149 -5.337 21.433 1.00 96.25 95 ASN A CA 1
ATOM 713 C C . ASN A 1 95 ? -13.475 -4.236 22.453 1.00 96.25 95 ASN A C 1
ATOM 715 O O . ASN A 1 95 ? -14.230 -4.473 23.395 1.00 96.25 95 ASN A O 1
ATOM 719 N N . ALA A 1 96 ? -12.979 -3.015 22.232 1.00 96.06 96 ALA A N 1
ATOM 720 C CA . ALA A 1 96 ? -13.309 -1.864 23.067 1.00 96.06 96 ALA A CA 1
ATOM 721 C C . ALA A 1 96 ? -14.802 -1.496 22.995 1.00 96.06 96 ALA A C 1
ATOM 723 O O . ALA A 1 96 ? -15.396 -1.168 24.020 1.00 96.06 96 ALA A O 1
ATOM 724 N N . THR A 1 97 ? -15.440 -1.598 21.823 1.00 95.38 97 THR A N 1
ATOM 725 C CA . THR A 1 97 ? -16.895 -1.415 21.683 1.00 95.38 97 THR A CA 1
ATOM 726 C C . THR A 1 97 ? -17.676 -2.459 22.486 1.00 95.38 97 THR A C 1
ATOM 728 O O . THR A 1 97 ? -18.649 -2.107 23.153 1.00 95.38 97 THR A O 1
ATOM 731 N N . ILE A 1 98 ? -17.257 -3.728 22.459 1.00 95.56 98 ILE A N 1
ATOM 732 C CA . ILE A 1 98 ? -17.907 -4.809 23.219 1.00 95.56 98 ILE A CA 1
ATOM 733 C C . ILE A 1 98 ? -17.787 -4.557 24.726 1.00 95.56 98 ILE A C 1
ATOM 735 O O . ILE A 1 98 ? -18.783 -4.645 25.447 1.00 95.56 98 ILE A O 1
ATOM 739 N N . GLU A 1 99 ? -16.598 -4.196 25.207 1.00 95.94 99 GLU A N 1
ATOM 740 C CA . GLU A 1 99 ? -16.386 -3.935 26.634 1.00 95.94 99 GLU A CA 1
ATOM 741 C C . GLU A 1 99 ? -17.117 -2.661 27.091 1.00 95.94 99 GLU A C 1
ATOM 743 O O . GLU A 1 99 ? -17.694 -2.624 28.178 1.00 95.94 99 GLU A O 1
ATOM 748 N N . ALA A 1 100 ? -17.198 -1.643 26.230 1.00 96.31 100 ALA A N 1
ATOM 749 C CA . ALA A 1 100 ? -18.010 -0.455 26.472 1.00 96.31 100 ALA A CA 1
ATOM 750 C C . ALA A 1 100 ? -19.505 -0.794 26.597 1.00 96.31 100 ALA A C 1
ATOM 752 O O . ALA A 1 100 ? -20.171 -0.301 27.507 1.00 96.31 100 ALA A O 1
ATOM 753 N N . ALA A 1 101 ? -20.032 -1.672 25.737 1.00 94.44 101 ALA A N 1
ATOM 754 C CA . ALA A 1 101 ? -21.408 -2.152 25.850 1.00 94.44 101 ALA A CA 1
ATOM 755 C C . ALA A 1 101 ? -21.631 -2.936 27.156 1.00 94.44 101 ALA A C 1
ATOM 757 O O . ALA A 1 101 ? -22.665 -2.779 27.805 1.00 94.44 101 ALA A O 1
ATOM 758 N N . ARG A 1 102 ? -20.640 -3.729 27.582 1.00 96.00 102 ARG A N 1
ATOM 759 C CA . ARG A 1 102 ? -20.678 -4.495 28.835 1.00 96.00 102 ARG A CA 1
ATOM 760 C C . ARG A 1 102 ? -20.675 -3.603 30.078 1.00 96.00 102 ARG A C 1
ATOM 762 O O . ARG A 1 102 ? -21.356 -3.917 31.051 1.00 96.00 102 ARG A O 1
ATOM 769 N N . ALA A 1 103 ? -19.951 -2.487 30.036 1.00 96.06 103 ALA A N 1
ATOM 770 C CA . ALA A 1 103 ? -19.938 -1.475 31.092 1.00 96.06 103 ALA A CA 1
ATOM 771 C C . ALA A 1 103 ? -21.230 -0.629 31.149 1.00 96.06 103 ALA A C 1
ATOM 773 O O . ALA A 1 103 ? -21.408 0.166 32.078 1.00 96.06 103 ALA A O 1
ATOM 774 N N . GLY A 1 104 ? -22.130 -0.783 30.168 1.00 93.44 104 GLY A N 1
ATOM 775 C CA . GLY A 1 104 ? -23.415 -0.094 30.095 1.00 93.44 104 GLY A CA 1
ATOM 776 C C . GLY A 1 104 ? -23.250 1.427 30.133 1.00 93.44 104 GLY A C 1
ATOM 777 O O . GLY A 1 104 ? -22.547 2.024 29.319 1.00 93.44 104 GLY A O 1
ATOM 778 N N . GLU A 1 105 ? -23.874 2.059 31.123 1.00 93.94 105 GLU A N 1
ATOM 779 C CA . GLU A 1 105 ? -23.900 3.515 31.301 1.00 93.94 105 GLU A CA 1
ATOM 780 C C . GLU A 1 105 ? -22.513 4.142 31.499 1.00 93.94 105 GLU A C 1
ATOM 782 O O . GLU A 1 105 ? -22.243 5.231 30.988 1.00 93.94 105 GLU A O 1
ATOM 787 N N . ALA A 1 106 ? -21.602 3.426 32.160 1.00 93.38 106 ALA A N 1
ATOM 788 C CA . ALA A 1 106 ? -20.224 3.867 32.354 1.00 93.38 106 ALA A CA 1
ATOM 789 C C . ALA A 1 106 ? -19.378 3.770 31.067 1.00 93.38 106 ALA A C 1
ATOM 791 O O . ALA A 1 106 ? -18.354 4.439 30.944 1.00 93.38 106 ALA A O 1
ATOM 792 N N . GLY A 1 107 ? -19.804 2.957 30.093 1.00 94.44 107 GLY A N 1
ATOM 793 C CA . GLY A 1 107 ? -19.076 2.694 28.851 1.00 94.44 107 GLY A CA 1
ATOM 794 C C . GLY A 1 107 ? -19.437 3.608 27.677 1.00 94.44 107 GLY A C 1
ATOM 795 O O . GLY A 1 107 ? -18.750 3.569 26.657 1.00 94.44 107 GLY A O 1
ATOM 796 N N . ARG A 1 108 ? -20.465 4.465 27.790 1.00 92.62 108 ARG A N 1
ATOM 797 C CA . ARG A 1 108 ? -20.951 5.289 26.659 1.00 92.62 108 ARG A CA 1
ATOM 798 C C . ARG A 1 108 ? -19.849 6.110 25.984 1.00 92.62 108 ARG A C 1
ATOM 800 O O . ARG A 1 108 ? -19.772 6.136 24.760 1.00 92.62 108 ARG A O 1
ATOM 807 N N . GLY A 1 109 ? -18.987 6.759 26.771 1.00 92.81 109 GLY A N 1
ATOM 808 C CA . GLY A 1 109 ? -17.886 7.574 26.242 1.00 92.81 109 GLY A CA 1
ATOM 809 C C . GLY A 1 109 ? -16.836 6.738 25.505 1.00 92.81 109 GLY A C 1
ATOM 810 O O . GLY A 1 109 ? -16.396 7.108 24.418 1.00 92.81 109 GLY A O 1
ATOM 811 N N . PHE A 1 110 ? -16.500 5.565 26.047 1.00 93.06 110 PHE A N 1
ATOM 812 C CA . PHE A 1 110 ? -15.558 4.636 25.423 1.00 93.06 110 PHE A CA 1
ATOM 813 C C . PHE A 1 110 ? -16.100 4.040 24.121 1.00 93.06 110 PHE A C 1
ATOM 815 O O . PHE A 1 110 ? -15.338 3.868 23.174 1.00 93.06 110 PHE A O 1
ATOM 822 N N . SER A 1 111 ? -17.413 3.805 24.024 1.00 95.25 111 SER A N 1
ATOM 823 C CA . SER A 1 111 ? -18.041 3.322 22.787 1.00 95.25 111 SER A CA 1
ATOM 824 C C . SER A 1 111 ? -17.896 4.313 21.626 1.00 95.25 111 SER A C 1
ATOM 826 O O . SER A 1 111 ? -17.738 3.890 20.477 1.00 95.25 111 SER A O 1
ATOM 828 N N . ILE A 1 112 ? -17.942 5.621 21.905 1.00 95.38 112 ILE A N 1
ATOM 829 C CA . ILE A 1 112 ? -17.764 6.667 20.886 1.00 95.38 112 ILE A CA 1
ATOM 830 C C . ILE A 1 112 ? -16.317 6.662 20.394 1.00 95.38 112 ILE A C 1
ATOM 832 O O . ILE A 1 112 ? -16.081 6.595 19.191 1.00 95.38 112 ILE A O 1
ATOM 836 N N . VAL A 1 113 ? -15.353 6.651 21.319 1.00 96.31 113 VAL A N 1
ATOM 837 C CA . VAL A 1 113 ? -13.924 6.602 20.973 1.00 96.31 113 VAL A CA 1
ATOM 838 C C . VAL A 1 113 ? -13.599 5.340 20.173 1.00 96.31 113 VAL A C 1
ATOM 840 O O . VAL A 1 113 ? -12.939 5.423 19.144 1.00 96.31 113 VAL A O 1
ATOM 843 N N . ALA A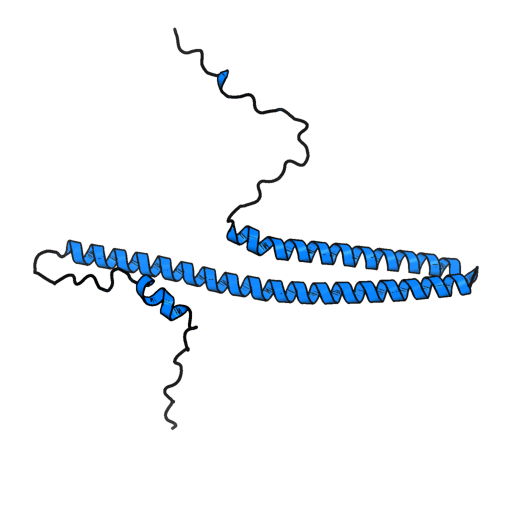 1 114 ? -14.110 4.180 20.589 1.00 97.38 114 ALA A N 1
ATOM 844 C CA . ALA A 1 114 ? -13.921 2.924 19.868 1.00 97.38 114 ALA A CA 1
ATOM 845 C C . ALA A 1 114 ? -14.479 2.984 18.434 1.00 97.38 114 ALA A C 1
ATOM 847 O O . ALA A 1 114 ? -13.843 2.504 17.498 1.00 97.38 114 ALA A O 1
ATOM 848 N N . SER A 1 115 ? -15.634 3.626 18.238 1.00 96.31 115 SER A N 1
ATOM 849 C CA . SER A 1 115 ? -16.218 3.805 16.902 1.00 96.31 115 SER A CA 1
ATOM 850 C C . SER A 1 115 ? -15.353 4.706 16.014 1.00 96.31 115 SER A C 1
ATOM 852 O O . SER A 1 115 ? -15.125 4.375 14.853 1.00 96.31 115 SER A O 1
ATOM 854 N N . GLU A 1 116 ? -14.812 5.794 16.568 1.00 97.62 116 GLU A N 1
ATOM 855 C CA . GLU A 1 116 ? -13.927 6.709 15.838 1.00 97.62 116 GLU A CA 1
ATOM 856 C C . GLU A 1 116 ? -12.600 6.035 15.453 1.00 97.62 116 GLU A C 1
ATOM 858 O O . GLU A 1 116 ? -12.135 6.162 14.321 1.00 97.62 116 GLU A O 1
ATOM 863 N N . VAL A 1 117 ? -12.013 5.247 16.363 1.00 97.69 117 VAL A N 1
ATOM 864 C CA . VAL A 1 117 ? -10.788 4.474 16.089 1.00 97.69 117 VAL A CA 1
ATOM 865 C C . VAL A 1 117 ? -11.031 3.441 14.987 1.00 97.69 117 VAL A C 1
ATOM 867 O O . VAL A 1 117 ? -10.193 3.280 14.098 1.00 97.69 117 VAL A O 1
ATOM 870 N N . LYS A 1 118 ? -12.190 2.773 14.996 1.00 97.06 118 LYS A N 1
ATOM 871 C CA . LYS A 1 118 ? -12.570 1.820 13.947 1.00 97.06 118 LYS A CA 1
ATOM 872 C C . LYS A 1 118 ? -12.710 2.498 12.583 1.00 97.06 118 LYS A C 1
ATOM 874 O O . LYS A 1 118 ? -12.237 1.962 11.582 1.00 97.06 118 LYS A O 1
ATOM 879 N N . GLU A 1 119 ? -13.333 3.673 12.533 1.00 97.44 119 GLU A N 1
ATOM 880 C CA . GLU A 1 119 ? -13.464 4.431 11.286 1.00 97.44 119 GLU A CA 1
ATOM 881 C C . GLU A 1 119 ? -12.104 4.936 10.784 1.00 97.44 119 GLU A C 1
ATOM 883 O O . GLU A 1 119 ? -11.828 4.883 9.584 1.00 97.44 119 GLU A O 1
ATOM 888 N N . LEU A 1 120 ? -11.210 5.352 11.684 1.00 97.31 120 LEU A N 1
ATOM 889 C CA . LEU A 1 120 ? -9.849 5.746 11.323 1.00 97.31 120 LEU A CA 1
ATOM 890 C C . LEU A 1 120 ? -9.058 4.576 10.720 1.00 97.31 120 LEU A C 1
ATOM 892 O O . LEU A 1 120 ? -8.415 4.744 9.683 1.00 97.31 120 LEU A O 1
ATOM 896 N N . ALA A 1 121 ? -9.157 3.388 11.321 1.00 97.88 121 ALA A N 1
ATOM 897 C CA . ALA A 1 121 ? -8.559 2.166 10.793 1.00 97.88 121 ALA A CA 1
ATOM 898 C C . ALA A 1 121 ? -9.098 1.829 9.391 1.00 97.88 121 ALA A C 1
ATOM 900 O O . ALA A 1 121 ? -8.324 1.616 8.459 1.00 97.88 121 ALA A O 1
ATOM 901 N N . ARG A 1 122 ? -10.423 1.889 9.202 1.00 97.38 122 ARG A N 1
ATOM 902 C CA . ARG A 1 122 ? -11.065 1.668 7.896 1.00 97.38 122 ARG A CA 1
ATOM 903 C C . ARG A 1 122 ? -10.567 2.656 6.835 1.00 97.38 122 ARG A C 1
ATOM 905 O O . ARG A 1 122 ? -10.254 2.261 5.717 1.00 97.38 122 ARG A O 1
ATOM 912 N N . ARG A 1 123 ? -10.447 3.939 7.183 1.00 97.69 123 ARG A N 1
ATOM 913 C CA . ARG A 1 123 ? -9.906 4.970 6.283 1.00 97.69 123 ARG A CA 1
ATOM 914 C C . ARG A 1 123 ? -8.433 4.740 5.942 1.00 97.69 123 ARG A C 1
ATOM 916 O O . ARG A 1 123 ? -8.027 5.055 4.825 1.00 97.69 123 ARG A O 1
ATOM 923 N N . SER A 1 124 ? -7.647 4.215 6.882 1.00 96.75 124 SER A N 1
ATOM 924 C CA . SER A 1 124 ? -6.247 3.843 6.645 1.00 96.75 124 SER A CA 1
ATOM 925 C C . SER A 1 124 ? -6.144 2.725 5.606 1.00 96.75 124 SER A C 1
ATOM 927 O O . SER A 1 124 ? -5.365 2.846 4.663 1.00 96.75 124 SER A O 1
ATOM 929 N N . ASN A 1 125 ? -6.996 1.704 5.720 1.00 96.50 125 ASN A N 1
ATOM 930 C CA . ASN A 1 125 ? -7.095 0.612 4.750 1.00 96.50 125 ASN A CA 1
ATOM 931 C C . ASN A 1 125 ? -7.455 1.107 3.345 1.00 96.50 125 ASN A C 1
ATOM 933 O O . ASN A 1 125 ? -6.761 0.815 2.372 1.00 96.50 125 ASN A O 1
ATOM 937 N N . ASP A 1 126 ? -8.507 1.922 3.233 1.00 95.88 126 ASP A N 1
ATOM 938 C CA . ASP A 1 126 ? -8.929 2.485 1.945 1.00 95.88 126 ASP A CA 1
ATOM 939 C C . ASP A 1 126 ? -7.801 3.304 1.288 1.00 95.88 126 ASP A C 1
ATOM 941 O O . ASP A 1 126 ? -7.593 3.250 0.071 1.00 95.88 126 ASP A O 1
ATOM 945 N N . ALA A 1 127 ? -7.054 4.072 2.089 1.00 96.12 127 ALA A N 1
ATOM 946 C CA . ALA A 1 127 ? -5.923 4.854 1.609 1.00 96.12 127 ALA A CA 1
ATOM 947 C C . ALA A 1 127 ? -4.763 3.961 1.146 1.00 96.12 127 ALA A C 1
ATOM 949 O O . ALA A 1 127 ? -4.233 4.189 0.057 1.00 96.12 127 ALA A O 1
ATOM 950 N N . ALA A 1 128 ? -4.396 2.940 1.926 1.00 95.25 128 ALA A N 1
ATOM 951 C CA . ALA A 1 128 ? -3.338 1.997 1.574 1.00 95.25 128 ALA A CA 1
ATOM 952 C C . ALA A 1 128 ? -3.664 1.248 0.271 1.00 95.25 128 ALA A C 1
ATOM 954 O O . ALA A 1 128 ? -2.843 1.226 -0.648 1.00 95.25 128 ALA A O 1
ATOM 955 N N . ALA A 1 129 ? -4.897 0.748 0.133 1.00 93.56 129 ALA A N 1
ATOM 956 C CA . ALA A 1 129 ? -5.374 0.092 -1.083 1.00 93.56 129 ALA A CA 1
ATOM 957 C C . ALA A 1 129 ? -5.302 1.017 -2.310 1.00 93.56 129 ALA A C 1
ATOM 959 O O . ALA A 1 129 ? -4.819 0.619 -3.373 1.00 93.56 129 ALA A O 1
ATOM 960 N N . LYS A 1 130 ? -5.713 2.283 -2.161 1.00 94.69 130 LYS A N 1
ATOM 961 C CA . LYS A 1 130 ? -5.640 3.277 -3.241 1.00 94.69 130 LYS A CA 1
ATOM 962 C C . LYS A 1 130 ? -4.200 3.592 -3.651 1.00 94.69 130 LYS A C 1
ATOM 964 O O . LYS A 1 130 ? -3.939 3.777 -4.838 1.00 94.69 130 LYS A O 1
ATOM 969 N N . ILE A 1 131 ? -3.266 3.668 -2.701 1.00 93.50 131 ILE A N 1
ATOM 970 C CA . ILE A 1 131 ? -1.844 3.882 -3.010 1.00 93.50 131 ILE A CA 1
ATOM 971 C C . ILE A 1 131 ? -1.280 2.663 -3.747 1.00 93.50 131 ILE A C 1
ATOM 973 O O . ILE A 1 131 ? -0.581 2.848 -4.741 1.00 93.50 131 ILE A O 1
ATOM 977 N N . SER A 1 132 ? -1.627 1.446 -3.318 1.00 92.25 132 SER A N 1
ATOM 978 C CA . SER A 1 132 ? -1.191 0.209 -3.979 1.00 92.25 132 SER A CA 1
ATOM 979 C C . SER A 1 132 ? -1.623 0.189 -5.449 1.00 92.25 132 SER A C 1
ATOM 981 O O . SER A 1 132 ? -0.791 0.053 -6.343 1.00 92.25 132 SER A O 1
ATOM 983 N N . GLN A 1 133 ? -2.896 0.506 -5.715 1.00 91.50 133 GLN A N 1
ATOM 984 C CA . GLN A 1 133 ? -3.413 0.619 -7.080 1.00 91.50 133 GLN A CA 1
ATOM 985 C C . GLN A 1 133 ? -2.643 1.655 -7.923 1.00 91.50 133 GLN A C 1
ATOM 987 O O . GLN A 1 133 ? -2.309 1.399 -9.078 1.00 91.50 133 GLN A O 1
ATOM 992 N N . LEU A 1 134 ? -2.334 2.831 -7.365 1.00 89.56 134 LEU A N 1
ATOM 993 C CA . LEU A 1 134 ? -1.575 3.866 -8.081 1.00 89.56 134 LEU A CA 1
ATOM 994 C C . LEU A 1 134 ? -0.143 3.423 -8.416 1.00 89.56 134 LEU A C 1
ATOM 996 O O . LEU A 1 134 ? 0.405 3.849 -9.436 1.00 89.56 134 LEU A O 1
ATOM 1000 N N . ILE A 1 135 ? 0.468 2.597 -7.565 1.00 88.25 135 ILE A N 1
ATOM 1001 C CA . ILE A 1 135 ? 1.799 2.033 -7.803 1.00 88.25 135 ILE A CA 1
ATOM 1002 C C . ILE A 1 135 ? 1.740 0.993 -8.920 1.00 88.25 135 ILE A C 1
ATOM 1004 O O . ILE A 1 135 ? 2.588 1.049 -9.809 1.00 88.25 135 ILE A O 1
ATOM 1008 N N . ASP A 1 136 ? 0.725 0.130 -8.927 1.00 85.38 136 ASP A N 1
ATOM 1009 C CA . ASP A 1 136 ? 0.519 -0.881 -9.972 1.00 85.38 136 ASP A CA 1
ATOM 1010 C C . ASP A 1 136 ? 0.234 -0.254 -11.349 1.00 85.38 136 ASP A C 1
ATOM 1012 O O . ASP A 1 136 ? 0.700 -0.748 -12.376 1.00 85.38 136 ASP A O 1
ATOM 1016 N N . GLU A 1 137 ? -0.459 0.889 -11.393 1.00 83.69 137 GLU A N 1
ATOM 1017 C CA . GLU A 1 137 ? -0.707 1.646 -12.631 1.00 83.69 137 GLU A CA 1
ATOM 1018 C C . GLU A 1 137 ? 0.540 2.395 -13.154 1.00 83.69 137 GLU A C 1
ATOM 1020 O O . GLU A 1 137 ? 0.623 2.742 -14.338 1.00 83.69 137 GLU A O 1
ATOM 1025 N N . SER A 1 138 ? 1.519 2.681 -12.292 1.00 77.44 138 SER A N 1
ATOM 1026 C CA . SER A 1 138 ? 2.708 3.480 -12.620 1.00 77.44 138 SER A CA 1
ATOM 1027 C C . SER A 1 138 ? 3.617 2.859 -13.700 1.00 77.44 138 SER A C 1
ATOM 1029 O O . SER A 1 138 ? 3.933 3.559 -14.670 1.00 77.44 138 SER A O 1
ATOM 1031 N N . PRO A 1 139 ? 4.026 1.572 -13.631 1.00 71.44 139 PRO A N 1
ATOM 1032 C CA . PRO A 1 139 ? 4.833 0.958 -14.685 1.00 71.44 139 PRO A CA 1
ATOM 1033 C C . PRO A 1 139 ? 4.093 0.886 -16.027 1.00 71.44 139 PRO A C 1
ATOM 1035 O O . PRO A 1 139 ? 4.731 1.051 -17.067 1.00 71.44 139 PRO A O 1
ATOM 1038 N N . GLU A 1 140 ? 2.766 0.725 -16.027 1.00 68.38 140 GLU A N 1
ATOM 1039 C CA . GLU A 1 140 ? 1.951 0.736 -17.250 1.00 68.38 140 GLU A CA 1
ATOM 1040 C C . GLU A 1 140 ? 1.975 2.125 -17.913 1.00 68.38 140 GLU A C 1
ATOM 1042 O O . GLU A 1 140 ? 2.230 2.257 -19.110 1.00 68.38 140 GLU A O 1
ATOM 1047 N N . ARG A 1 141 ? 1.846 3.194 -17.114 1.00 65.75 141 ARG A N 1
ATOM 1048 C CA . ARG A 1 141 ? 1.970 4.586 -17.586 1.00 65.75 141 ARG A CA 1
ATOM 1049 C C . ARG A 1 141 ? 3.360 4.918 -18.125 1.00 65.75 141 ARG A C 1
ATOM 1051 O O . ARG A 1 141 ? 3.478 5.651 -19.109 1.00 65.75 141 ARG A O 1
ATOM 1058 N N . VAL A 1 142 ? 4.411 4.389 -17.498 1.00 68.94 142 VAL A N 1
ATOM 1059 C CA . VAL A 1 142 ? 5.797 4.560 -17.960 1.00 68.94 142 VAL A CA 1
ATOM 1060 C C . VAL A 1 142 ? 6.041 3.788 -19.262 1.00 68.94 142 VAL A C 1
ATOM 1062 O O . VAL A 1 142 ? 6.705 4.314 -20.154 1.00 68.94 142 VAL A O 1
ATOM 1065 N N . ARG A 1 143 ? 5.471 2.585 -19.411 1.00 62.56 143 ARG A N 1
ATOM 1066 C CA . ARG A 1 143 ? 5.538 1.787 -20.647 1.00 62.56 143 ARG A CA 1
ATOM 1067 C C . ARG A 1 143 ? 4.793 2.430 -21.811 1.00 62.56 143 ARG A C 1
ATOM 1069 O O . ARG A 1 143 ? 5.296 2.409 -22.930 1.00 62.56 143 ARG A O 1
ATOM 1076 N N . GLU A 1 144 ? 3.627 3.019 -21.559 1.00 60.34 144 GLU A N 1
ATOM 1077 C CA . GLU A 1 144 ? 2.830 3.661 -22.607 1.00 60.34 144 GLU A CA 1
ATOM 1078 C C . GLU A 1 144 ? 3.344 5.049 -23.018 1.00 60.34 144 GLU A C 1
ATOM 1080 O O . GLU A 1 144 ? 2.890 5.588 -24.028 1.00 60.34 144 GLU A O 1
ATOM 1085 N N . GLY A 1 145 ? 4.252 5.670 -22.251 1.00 50.91 145 GLY A N 1
ATOM 1086 C CA . GLY A 1 145 ? 4.744 7.031 -22.523 1.00 50.91 145 GLY A CA 1
ATOM 1087 C C . GLY A 1 145 ? 3.633 8.094 -22.558 1.00 50.91 145 GLY A C 1
ATOM 1088 O O . GLY A 1 145 ? 3.841 9.214 -23.028 1.00 50.91 145 GLY A O 1
ATOM 1089 N N . ARG A 1 146 ? 2.431 7.745 -22.089 1.00 49.06 146 ARG A N 1
ATOM 1090 C CA . ARG A 1 146 ? 1.227 8.560 -22.174 1.00 49.06 146 ARG A CA 1
ATOM 1091 C C . ARG A 1 146 ? 1.116 9.372 -20.893 1.00 49.06 146 ARG A C 1
ATOM 1093 O O . ARG A 1 146 ? 0.703 8.860 -19.857 1.00 49.06 146 ARG A O 1
ATOM 1100 N N . ILE A 1 147 ? 1.436 10.661 -20.968 1.00 47.94 147 ILE A N 1
ATOM 1101 C CA . ILE A 1 147 ? 0.951 11.628 -19.978 1.00 47.94 147 ILE A CA 1
ATOM 1102 C C . ILE A 1 147 ? -0.585 11.548 -20.039 1.00 47.94 147 ILE A C 1
ATOM 1104 O O . ILE A 1 147 ? -1.147 11.824 -21.105 1.00 47.94 147 ILE A O 1
ATOM 1108 N N . PRO A 1 148 ? -1.289 11.140 -18.967 1.00 48.31 148 PRO A N 1
ATOM 1109 C CA . PRO A 1 148 ? -2.741 11.169 -18.971 1.00 48.31 148 PRO A CA 1
ATOM 1110 C C . PRO A 1 148 ? -3.157 12.628 -19.139 1.00 48.31 148 PRO A C 1
ATOM 1112 O O . PRO A 1 148 ? -2.848 13.464 -18.289 1.00 48.31 148 PRO A O 1
ATOM 1115 N N . ALA A 1 149 ? -3.812 12.951 -20.254 1.00 43.22 149 ALA A N 1
ATOM 1116 C CA . ALA A 1 149 ? -4.408 14.265 -20.430 1.00 43.22 149 ALA A CA 1
ATOM 1117 C C . ALA A 1 149 ? -5.359 14.524 -19.246 1.00 43.22 149 ALA A C 1
ATOM 1119 O O . ALA A 1 149 ? -6.115 13.611 -18.887 1.00 43.22 149 ALA A O 1
ATOM 1120 N N . PRO A 1 150 ? -5.323 15.715 -18.619 1.00 41.94 150 PRO A N 1
ATOM 1121 C CA . PRO A 1 150 ? -6.224 16.027 -17.519 1.00 41.94 150 PRO A CA 1
ATOM 1122 C C . PRO A 1 150 ? -7.663 15.801 -17.991 1.00 41.94 150 PRO A C 1
ATOM 1124 O O . PRO A 1 150 ? -8.104 16.406 -18.971 1.00 41.94 150 PRO A O 1
ATOM 1127 N N . LYS A 1 151 ? -8.385 14.886 -17.331 1.00 44.12 151 LYS A N 1
ATOM 1128 C CA . LYS A 1 151 ? -9.822 14.727 -17.568 1.00 44.12 151 LYS A CA 1
ATOM 1129 C C . LYS A 1 151 ? -10.495 16.008 -17.067 1.00 44.12 151 LYS A C 1
ATOM 1131 O O . LYS A 1 151 ? -10.305 16.339 -15.898 1.00 44.12 151 LYS A O 1
ATOM 1136 N N . PRO A 1 152 ? -11.242 16.740 -17.909 1.00 44.94 152 PRO A N 1
ATOM 1137 C CA . PRO A 1 152 ? -11.936 17.934 -17.455 1.00 44.94 152 PRO A CA 1
ATOM 1138 C C . PRO A 1 152 ? -13.027 17.522 -16.461 1.00 44.94 152 PRO A C 1
ATOM 1140 O O . PRO A 1 152 ? -14.004 16.876 -16.836 1.00 44.94 152 PRO A O 1
ATOM 1143 N N . GLU A 1 153 ? -12.844 17.883 -15.191 1.00 45.50 153 GLU A N 1
ATOM 1144 C CA . GLU A 1 153 ? -13.741 17.542 -14.075 1.00 45.50 153 GLU A CA 1
ATOM 1145 C C . GLU A 1 153 ? -15.068 18.334 -14.103 1.00 45.50 153 GLU A C 1
ATOM 1147 O O . GLU A 1 153 ? -15.967 18.103 -13.304 1.00 45.50 153 GLU A O 1
ATOM 1152 N N . ASN A 1 154 ? -15.263 19.221 -15.082 1.00 53.41 154 ASN A N 1
ATOM 1153 C CA . ASN A 1 154 ? -16.527 19.913 -15.317 1.00 53.41 154 ASN A CA 1
ATOM 1154 C C . ASN A 1 154 ? -16.686 20.345 -16.789 1.00 53.41 154 ASN A C 1
ATOM 1156 O O . ASN A 1 154 ? -16.257 21.417 -17.201 1.00 53.41 154 ASN A O 1
ATOM 1160 N N . SER A 1 155 ? -17.356 19.539 -17.618 1.00 44.12 155 SER A N 1
ATOM 1161 C CA . SER A 1 155 ? -17.760 19.985 -18.963 1.00 44.12 155 SER A CA 1
ATOM 1162 C C . SER A 1 155 ? -19.181 19.557 -19.333 1.00 44.12 155 SER A C 1
ATOM 1164 O O . SER A 1 155 ? -19.420 18.751 -20.222 1.00 44.12 155 SER A O 1
ATOM 1166 N N . SER A 1 156 ? -20.157 20.230 -18.720 1.00 47.88 156 SER A N 1
ATOM 1167 C CA . SER A 1 156 ? -21.411 20.588 -19.401 1.00 47.88 156 SER A CA 1
ATOM 1168 C C . SER A 1 156 ? -21.212 21.719 -20.434 1.00 47.88 156 SER A C 1
ATOM 1170 O O . SER A 1 156 ? -22.176 22.287 -20.941 1.00 47.88 156 SER A O 1
ATOM 1172 N N . ALA A 1 157 ? -19.967 22.061 -20.781 1.00 47.41 157 ALA A N 1
ATOM 1173 C CA . ALA A 1 157 ? -19.628 23.163 -21.667 1.00 47.41 157 ALA A CA 1
ATOM 1174 C C . ALA A 1 157 ? -19.136 22.661 -23.037 1.00 47.41 157 ALA A C 1
ATOM 1176 O O . ALA A 1 157 ? -17.996 22.242 -23.194 1.00 47.41 157 ALA A O 1
ATOM 1177 N N . ALA A 1 158 ? -20.042 22.779 -24.011 1.00 47.44 158 ALA A N 1
ATOM 1178 C CA . ALA A 1 158 ? -19.823 22.970 -25.446 1.00 47.44 158 ALA A CA 1
ATOM 1179 C C . ALA A 1 158 ? -19.003 21.919 -26.227 1.00 47.44 158 ALA A C 1
ATOM 1181 O O . ALA A 1 158 ? -17.776 21.871 -26.196 1.00 47.44 158 ALA A O 1
ATOM 1182 N N . SER A 1 159 ? -19.703 21.181 -27.097 1.00 47.41 159 SER A N 1
ATOM 1183 C CA . SER A 1 159 ? -19.085 20.427 -28.193 1.00 47.41 159 SER A CA 1
ATOM 1184 C C . SER A 1 159 ? -18.243 21.354 -29.093 1.00 47.41 159 SER A C 1
ATOM 1186 O O . SER A 1 159 ? -18.758 22.404 -29.503 1.00 47.41 159 SER A O 1
ATOM 1188 N N . PRO A 1 160 ? -17.020 20.977 -29.503 1.00 50.81 160 PRO A N 1
ATOM 1189 C CA . PRO A 1 160 ? -16.264 21.751 -30.480 1.00 50.81 160 PRO A CA 1
ATOM 1190 C C . PRO A 1 160 ? -16.962 21.666 -31.844 1.00 50.81 160 PRO A C 1
ATOM 1192 O O . PRO A 1 160 ? -17.064 20.594 -32.445 1.00 50.81 160 PRO A O 1
ATOM 1195 N N . LYS A 1 161 ? -17.487 22.797 -32.338 1.00 59.31 161 LYS A N 1
ATOM 1196 C CA . LYS A 1 161 ? -18.128 22.844 -33.658 1.00 59.31 161 LYS A CA 1
ATOM 1197 C C . LYS A 1 161 ? -17.082 22.566 -34.748 1.00 59.31 161 LYS A C 1
ATOM 1199 O O . LYS A 1 161 ? -16.028 23.203 -34.752 1.00 59.31 161 LYS A O 1
ATOM 1204 N N . PRO A 1 162 ? -17.358 21.648 -35.691 1.00 53.50 162 PRO A N 1
ATOM 1205 C CA . PRO A 1 162 ? -16.405 21.274 -36.722 1.00 53.50 162 PRO A CA 1
ATOM 1206 C C . PRO A 1 162 ? -16.113 22.463 -37.645 1.00 53.50 162 PRO A C 1
ATOM 1208 O O . PRO A 1 162 ? -17.022 23.144 -38.120 1.00 53.50 162 PRO A O 1
ATOM 1211 N N . TRP A 1 163 ? -14.829 22.648 -37.947 1.00 52.34 163 TRP A N 1
ATOM 1212 C CA . TRP A 1 163 ? -14.175 23.646 -38.814 1.00 52.34 163 TRP A CA 1
ATOM 1213 C C . TRP A 1 163 ? -14.762 23.820 -40.235 1.00 52.34 163 TRP A C 1
ATOM 1215 O O . TRP A 1 163 ? -14.269 24.623 -41.026 1.00 52.34 163 TRP A O 1
ATOM 1225 N N . LYS A 1 164 ? -15.854 23.124 -40.570 1.00 50.31 164 LYS A N 1
ATOM 1226 C CA . LYS A 1 164 ? -16.590 23.240 -41.834 1.00 50.31 164 LYS A CA 1
ATOM 1227 C C . LYS A 1 164 ? -17.295 24.593 -42.026 1.00 50.31 164 LYS A C 1
ATOM 1229 O O . LYS A 1 164 ? -17.652 24.907 -43.154 1.00 50.31 164 LYS A O 1
ATOM 1234 N N . GLN A 1 165 ? -17.469 25.408 -40.979 1.00 54.62 165 GLN A N 1
ATOM 1235 C CA . GLN A 1 165 ? -18.094 26.739 -41.097 1.00 54.62 165 GLN A CA 1
ATOM 1236 C C . GLN A 1 165 ? -17.116 27.872 -41.469 1.00 54.62 165 GLN A C 1
ATOM 1238 O O . GLN A 1 165 ? -17.561 28.943 -41.865 1.00 54.62 165 GLN A O 1
ATOM 1243 N N . PHE A 1 166 ? -15.798 27.648 -41.412 1.00 45.34 166 PHE A N 1
ATOM 1244 C CA . PHE A 1 166 ? -14.785 28.698 -41.623 1.00 45.34 166 PHE A CA 1
ATOM 1245 C C . PHE A 1 166 ? -14.218 28.767 -43.049 1.00 45.34 166 PHE A C 1
ATOM 1247 O O . PHE A 1 166 ? -13.126 29.284 -43.272 1.00 45.34 166 PHE A O 1
ATOM 1254 N N . ARG A 1 167 ? -14.950 28.261 -44.048 1.00 55.84 167 ARG A N 1
ATOM 1255 C CA . ARG A 1 167 ? -14.519 28.311 -45.451 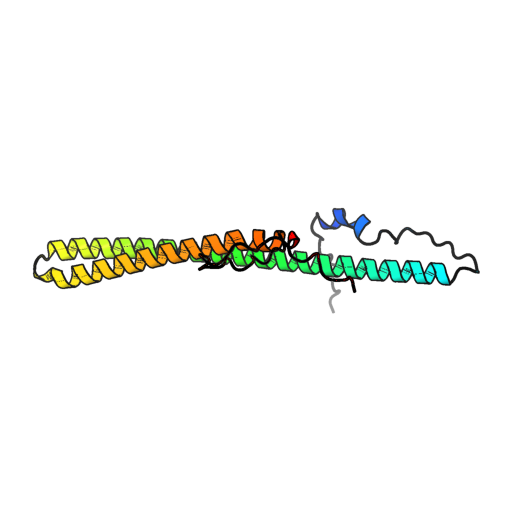1.00 55.84 167 ARG A CA 1
ATOM 1256 C C . ARG A 1 167 ? -15.490 29.126 -46.303 1.00 55.84 167 ARG A C 1
ATOM 1258 O O . ARG A 1 167 ? -16.126 28.550 -47.169 1.00 55.84 167 ARG A O 1
ATOM 1265 N N . PHE A 1 168 ? -15.597 30.442 -46.085 1.00 51.91 168 PHE A N 1
ATOM 1266 C CA . PHE A 1 168 ? -15.988 31.386 -47.149 1.00 51.91 168 PHE A CA 1
ATOM 1267 C C . PHE A 1 168 ? -15.824 32.857 -46.724 1.00 51.91 168 PHE A C 1
ATOM 1269 O O . PHE A 1 168 ? -16.713 33.420 -46.094 1.00 51.91 168 PHE A O 1
ATOM 1276 N N . LYS A 1 169 ? -14.702 33.490 -47.095 1.00 50.44 169 LYS A N 1
ATOM 1277 C CA . LYS A 1 169 ? -14.637 34.910 -47.510 1.00 50.44 169 LYS A CA 1
ATOM 1278 C C . LYS A 1 169 ? -13.218 35.286 -47.957 1.00 50.44 169 LYS A C 1
ATOM 1280 O O . LYS A 1 169 ? -12.504 36.013 -47.285 1.00 50.44 169 LYS A O 1
ATOM 1285 N N . LEU A 1 170 ? -12.834 34.810 -49.139 1.00 51.22 170 LEU A N 1
ATOM 1286 C CA . LEU A 1 170 ? -11.874 35.515 -49.992 1.00 51.22 170 LEU A CA 1
ATOM 1287 C C . LEU A 1 170 ? -12.451 35.548 -51.407 1.00 51.22 170 LEU A C 1
ATOM 1289 O O . LEU A 1 170 ? -12.172 34.675 -52.223 1.00 51.22 170 LEU A O 1
ATOM 1293 N N . ARG A 1 171 ? -13.325 36.531 -51.658 1.00 48.94 171 ARG A N 1
ATOM 1294 C CA . ARG A 1 171 ? -13.570 37.070 -53.001 1.00 48.94 171 ARG A CA 1
ATOM 1295 C C . ARG A 1 171 ? -14.246 38.442 -52.920 1.00 48.94 171 ARG A C 1
ATOM 1297 O O . ARG A 1 171 ? -15.471 38.534 -52.954 1.00 48.94 171 ARG A O 1
ATOM 1304 N N . LYS A 1 172 ? -13.438 39.488 -52.809 1.00 46.09 172 LYS A N 1
ATOM 1305 C CA . LYS A 1 172 ? -13.411 40.619 -53.743 1.00 46.09 172 LYS A CA 1
ATOM 1306 C C . LYS A 1 172 ? -12.156 41.434 -53.484 1.00 46.09 172 LYS A C 1
ATOM 1308 O O . LYS A 1 172 ? -11.825 41.587 -52.291 1.00 46.09 172 LYS A O 1
#

Foldseek 3Di:
DDDDDDDDPPPDPPVVVVCVCVQFVLPPVCPPPDPDCPPVVVVSVVVRVVSNVVVVVVVVVVVVVVVLVVVLVVLLVVLVVQLVVLVVQLVVLVVQLVVLVVVPPVSPVSNVVSVVSNVVSVVSNVVSVVVNVVSVCVVVCVVVVDPPDPDPPDPPDDDDDDPPVVPDDDDD

Secondary structure (DSSP, 8-state):
-PPPPS-------TTTGGGHHHH-TTTT------TT-HHHHHHHHHHHHHHHHHHHHHHHHHHHHHHHHHHHHHHHHHHHHHHHHHHHHHHHHHHHHHHHHHTGGGGHHHHHHHHHHHHHHHHHHHHHHHHHHHHHHHHHHHHHT---PPP-S---S-----GGGS------

pLDDT: mean 74.12, std 21.32, range [32.09, 98.19]

Radius of gyration: 32.5 Å; chains: 1; bounding box: 78×55×86 Å